Protein AF-A0A453RLZ6-F1 (afdb_monomer_lite)

Radius of gyration: 11.1 Å; chains: 1; bounding box: 36×18×22 Å

InterPro domains:
  IPR001515 Large ribosomal subunit protein eL32 [PF01655] (2-34)
  IPR001515 Large ribosomal subunit protein eL32 [PTHR23413] (2-45)
  IPR036351 Large ribosomal subunit protein eL32 superfamily [SSF52042] (4-43)

pLDDT: mean 81.17, std 13.84, range [43.31, 92.88]

Secondary structure (DSSP, 8-state):
-TTS--B---TT--HHHHHHHHHHHHHTTPPBTTTTTTTGGGT--

Structure (mmCIF, N/CA/C/O backbone):
data_AF-A0A453RLZ6-F1
#
_entry.id   AF-A0A453RLZ6-F1
#
loop_
_atom_site.group_PDB
_atom_site.id
_atom_site.type_symbol
_atom_site.label_atom_id
_atom_site.label_alt_id
_atom_site.label_comp_id
_atom_site.label_asym_id
_atom_site.label_entity_id
_atom_site.label_seq_id
_atom_site.pdbx_PDB_ins_code
_atom_site.Cartn_x
_atom_site.C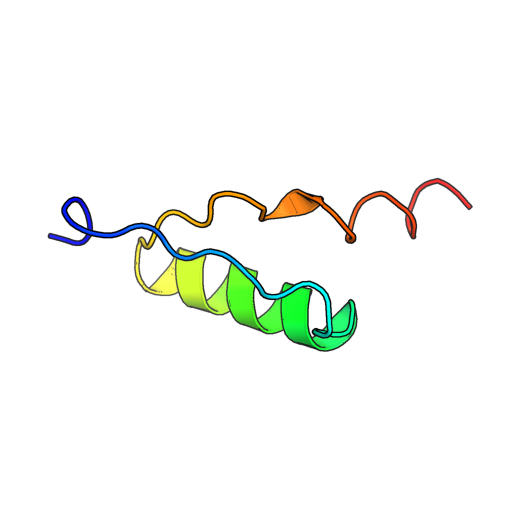artn_y
_atom_site.Cartn_z
_atom_site.occupancy
_atom_site.B_iso_or_equiv
_atom_site.auth_seq_id
_atom_site.auth_comp_id
_atom_site.auth_asym_id
_atom_site.auth_atom_id
_atom_site.pdbx_PDB_model_num
ATOM 1 N N . ALA A 1 1 ? -12.836 1.981 10.308 1.00 56.50 1 ALA A N 1
ATOM 2 C CA . ALA A 1 1 ? -11.827 1.227 11.076 1.00 56.50 1 ALA A CA 1
ATOM 3 C C . ALA A 1 1 ? -11.140 0.255 10.130 1.00 56.50 1 ALA A C 1
ATOM 5 O O . ALA A 1 1 ? -11.743 -0.743 9.758 1.00 56.50 1 ALA A O 1
ATOM 6 N N . ASN A 1 2 ? -9.907 0.542 9.720 1.00 68.88 2 ASN A N 1
ATOM 7 C CA . ASN A 1 2 ? -9.171 -0.279 8.750 1.00 68.88 2 ASN A CA 1
ATOM 8 C C . ASN A 1 2 ? -8.390 -1.404 9.446 1.00 68.88 2 ASN A C 1
ATOM 10 O O . ASN A 1 2 ? -7.227 -1.656 9.167 1.00 68.88 2 ASN A O 1
ATOM 14 N N . ARG A 1 3 ? -9.056 -2.068 10.400 1.00 74.75 3 ARG A N 1
ATOM 15 C CA . ARG A 1 3 ? -8.491 -3.161 11.210 1.00 74.75 3 ARG A CA 1
ATOM 16 C C . ARG A 1 3 ? -8.939 -4.545 10.743 1.00 74.75 3 ARG A C 1
ATOM 18 O O . ARG A 1 3 ? -8.387 -5.538 11.195 1.00 74.75 3 ARG A O 1
ATOM 25 N N . THR A 1 4 ? -9.943 -4.608 9.868 1.00 85.94 4 THR A N 1
ATOM 26 C CA . THR A 1 4 ? -10.497 -5.870 9.357 1.00 85.94 4 THR A CA 1
ATOM 27 C C . THR A 1 4 ? -9.668 -6.441 8.210 1.00 85.94 4 THR A C 1
ATOM 29 O O . THR A 1 4 ? -9.610 -7.655 8.050 1.00 85.94 4 THR A O 1
ATOM 32 N N . TYR A 1 5 ? -9.013 -5.581 7.423 1.00 86.88 5 TYR A N 1
ATOM 33 C CA . TYR A 1 5 ? -8.300 -5.986 6.215 1.00 86.88 5 TYR A CA 1
ATOM 34 C C . TYR A 1 5 ? -6.902 -5.380 6.161 1.00 86.88 5 TYR A C 1
ATOM 36 O O . TYR A 1 5 ? -6.718 -4.193 6.431 1.00 86.88 5 TYR A O 1
ATOM 44 N N . CYS A 1 6 ? -5.942 -6.206 5.753 1.00 89.12 6 CYS A N 1
ATOM 45 C CA . CYS A 1 6 ? -4.584 -5.799 5.420 1.00 89.12 6 CYS A CA 1
ATOM 46 C C . CYS A 1 6 ? -4.386 -5.905 3.904 1.00 89.12 6 CYS A C 1
ATOM 48 O O . CYS A 1 6 ? -4.988 -6.759 3.252 1.00 89.12 6 CYS A O 1
ATOM 50 N N . ALA A 1 7 ? -3.525 -5.059 3.345 1.00 90.81 7 ALA A N 1
ATOM 51 C CA . ALA A 1 7 ? -3.165 -5.100 1.934 1.00 90.81 7 ALA A CA 1
ATOM 52 C C . ALA A 1 7 ? -1.850 -5.867 1.723 1.00 90.81 7 ALA A C 1
ATOM 54 O O . ALA A 1 7 ? -0.904 -5.732 2.499 1.00 90.81 7 ALA A O 1
ATOM 55 N N . GLU A 1 8 ? -1.766 -6.629 0.635 1.00 91.31 8 GLU A N 1
ATOM 56 C CA . GLU A 1 8 ? -0.537 -7.286 0.189 1.00 91.31 8 GLU A CA 1
ATOM 57 C C . GLU A 1 8 ? -0.233 -6.876 -1.255 1.00 91.31 8 GLU A C 1
ATOM 59 O O . GLU A 1 8 ? -1.092 -6.944 -2.134 1.00 91.31 8 GLU A O 1
ATOM 64 N N . ILE A 1 9 ? 0.993 -6.417 -1.515 1.00 90.81 9 ILE A N 1
ATOM 65 C CA . ILE A 1 9 ? 1.399 -5.973 -2.849 1.00 90.81 9 ILE A CA 1
ATOM 66 C C . ILE A 1 9 ? 1.845 -7.171 -3.690 1.00 90.81 9 ILE A C 1
ATOM 68 O O . ILE A 1 9 ? 2.777 -7.883 -3.322 1.00 90.81 9 ILE A O 1
ATOM 72 N N . ALA A 1 10 ? 1.246 -7.355 -4.865 1.00 90.75 10 ALA A N 1
ATOM 73 C CA . ALA A 1 10 ? 1.580 -8.468 -5.745 1.00 90.75 10 ALA A CA 1
ATOM 74 C C . ALA A 1 10 ? 3.060 -8.482 -6.201 1.00 90.75 10 ALA A C 1
ATOM 76 O O . ALA A 1 10 ? 3.750 -7.455 -6.319 1.00 90.75 10 ALA A O 1
ATOM 77 N N . HIS A 1 11 ? 3.562 -9.682 -6.502 1.00 87.94 11 HIS A N 1
ATOM 78 C CA . HIS A 1 11 ? 4.960 -9.919 -6.879 1.00 87.94 11 HIS A CA 1
ATOM 79 C C . HIS A 1 11 ? 5.363 -9.281 -8.223 1.00 87.94 11 HIS A C 1
ATOM 81 O O . HIS A 1 11 ? 6.550 -9.125 -8.486 1.00 87.94 11 HIS A O 1
ATOM 87 N N . ASN A 1 12 ? 4.417 -8.896 -9.076 1.00 89.50 12 ASN A N 1
ATOM 88 C CA . ASN A 1 12 ? 4.663 -8.277 -10.383 1.00 89.50 12 ASN A CA 1
ATOM 89 C C . ASN A 1 12 ? 4.717 -6.737 -10.330 1.00 89.50 12 ASN A C 1
ATOM 91 O O . ASN A 1 12 ? 5.036 -6.092 -11.326 1.00 89.50 12 ASN A O 1
ATOM 95 N N . VAL A 1 13 ? 4.419 -6.125 -9.178 1.00 89.19 13 VAL A N 1
ATOM 96 C CA . VAL A 1 13 ? 4.437 -4.663 -9.031 1.00 89.19 13 VAL A CA 1
ATOM 97 C C . VAL A 1 13 ? 5.877 -4.153 -8.945 1.00 89.19 13 VAL A C 1
ATOM 99 O O . VAL A 1 13 ? 6.675 -4.649 -8.136 1.00 89.19 13 VAL A O 1
ATOM 102 N N . SER A 1 14 ? 6.190 -3.140 -9.758 1.00 87.38 14 SER A N 1
ATOM 103 C CA . SER A 1 14 ? 7.490 -2.463 -9.784 1.00 87.38 14 SER A CA 1
ATOM 104 C C . SER A 1 14 ? 7.771 -1.683 -8.495 1.00 87.38 14 SER A C 1
ATOM 106 O O . SER A 1 14 ? 6.854 -1.288 -7.774 1.00 87.38 14 SER A O 1
ATOM 108 N N . THR A 1 15 ? 9.049 -1.429 -8.203 1.00 85.69 15 THR A N 1
ATOM 109 C CA . THR A 1 15 ? 9.496 -0.689 -7.006 1.00 85.69 15 THR A CA 1
ATOM 110 C C . THR A 1 15 ? 8.889 0.708 -6.916 1.00 85.69 15 THR A C 1
ATOM 112 O O . THR A 1 15 ? 8.412 1.090 -5.852 1.00 85.69 15 THR A O 1
ATOM 115 N N . LYS A 1 16 ? 8.819 1.436 -8.039 1.00 87.50 16 LYS A N 1
ATOM 116 C CA . LYS A 1 16 ? 8.192 2.765 -8.107 1.00 87.50 16 LYS A CA 1
ATOM 117 C C . LYS A 1 16 ? 6.731 2.729 -7.646 1.00 87.50 16 LYS A C 1
ATOM 119 O O . LYS A 1 16 ? 6.373 3.432 -6.715 1.00 87.50 16 LYS A O 1
ATOM 124 N N . LYS A 1 17 ? 5.919 1.831 -8.215 1.00 90.06 17 LYS A N 1
ATOM 125 C CA . LYS A 1 17 ? 4.503 1.689 -7.833 1.00 90.06 17 LYS A CA 1
ATOM 126 C C . LYS A 1 17 ? 4.331 1.178 -6.399 1.00 90.06 17 LYS A C 1
ATOM 128 O O . LYS A 1 17 ? 3.349 1.514 -5.751 1.00 90.06 17 LYS A O 1
ATOM 133 N N . ARG A 1 18 ? 5.275 0.378 -5.886 1.00 90.62 18 ARG A N 1
ATOM 134 C CA . ARG A 1 18 ? 5.276 -0.046 -4.475 1.00 90.62 18 ARG A CA 1
ATOM 135 C C . ARG A 1 18 ? 5.414 1.142 -3.522 1.00 90.62 18 ARG A C 1
ATOM 137 O O . ARG A 1 18 ? 4.709 1.141 -2.520 1.00 90.62 18 ARG A O 1
ATOM 144 N N . LYS A 1 19 ? 6.258 2.138 -3.836 1.00 88.62 19 LYS A N 1
ATOM 145 C CA . LYS A 1 19 ? 6.380 3.376 -3.036 1.00 88.62 19 LYS A CA 1
ATOM 146 C C . LYS A 1 19 ? 5.035 4.096 -2.951 1.00 88.62 19 LYS A C 1
ATOM 148 O O . LYS A 1 19 ? 4.533 4.293 -1.850 1.00 88.62 19 LYS A O 1
ATOM 153 N N . ASP A 1 20 ? 4.415 4.345 -4.103 1.00 91.56 20 ASP A N 1
ATOM 154 C CA . ASP A 1 20 ? 3.131 5.051 -4.193 1.00 91.56 20 ASP A CA 1
ATOM 155 C C . ASP A 1 20 ? 2.013 4.326 -3.415 1.00 91.56 20 ASP A C 1
ATOM 157 O O . ASP A 1 20 ? 1.197 4.950 -2.735 1.00 91.56 20 ASP A O 1
ATOM 161 N N . ILE A 1 21 ? 1.975 2.987 -3.480 1.00 91.50 21 ILE A N 1
ATOM 162 C CA . ILE A 1 21 ? 0.989 2.174 -2.749 1.00 91.50 21 ILE A CA 1
ATOM 163 C C . ILE A 1 21 ? 1.207 2.265 -1.235 1.00 91.50 21 ILE A C 1
ATOM 165 O O . ILE A 1 21 ? 0.233 2.389 -0.494 1.00 91.50 21 ILE A O 1
ATOM 169 N N . VAL A 1 22 ? 2.456 2.201 -0.767 1.00 90.25 22 VAL A N 1
ATOM 170 C CA . VAL A 1 22 ? 2.779 2.290 0.666 1.00 90.25 22 VAL A CA 1
ATOM 171 C C . VAL A 1 22 ? 2.441 3.675 1.218 1.00 90.25 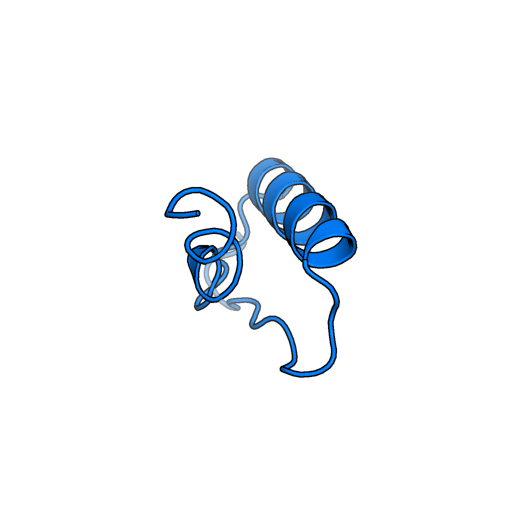22 VAL A C 1
ATOM 173 O O . VAL A 1 22 ? 1.843 3.767 2.288 1.00 90.25 22 VAL A O 1
ATOM 176 N N . GLU A 1 23 ? 2.754 4.740 0.481 1.00 91.50 23 GLU A N 1
ATOM 177 C CA . GLU A 1 23 ? 2.433 6.116 0.877 1.00 91.50 23 GLU A CA 1
ATOM 178 C C . GLU A 1 23 ? 0.918 6.334 0.979 1.00 91.50 23 GLU A C 1
ATOM 180 O O . GLU A 1 23 ? 0.415 6.840 1.984 1.00 91.50 23 GLU A O 1
ATOM 185 N N . ARG A 1 24 ? 0.160 5.857 -0.014 1.00 92.88 24 ARG A N 1
ATOM 186 C CA . ARG A 1 24 ? -1.305 5.926 0.013 1.00 92.88 24 ARG A CA 1
ATOM 187 C C . ARG A 1 24 ? -1.913 5.075 1.129 1.00 92.88 24 ARG A C 1
ATOM 189 O O . ARG A 1 24 ? -2.896 5.484 1.742 1.00 92.88 24 ARG A O 1
ATOM 196 N N . ALA A 1 25 ? -1.351 3.900 1.403 1.00 91.44 25 ALA A N 1
ATOM 197 C CA . ALA A 1 25 ? -1.810 3.055 2.500 1.00 91.44 25 ALA A CA 1
ATOM 198 C C . ALA A 1 25 ? -1.585 3.722 3.865 1.00 91.44 25 ALA A C 1
ATOM 200 O O . ALA A 1 25 ? -2.452 3.615 4.726 1.00 91.44 25 ALA A O 1
ATOM 201 N N . ALA A 1 26 ? -0.48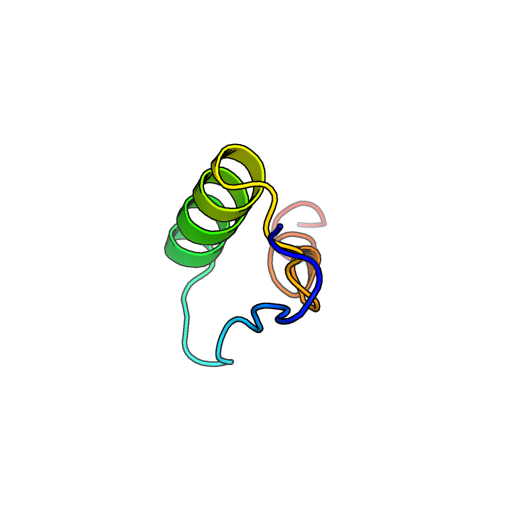8 4.468 4.040 1.00 89.50 26 ALA A N 1
ATOM 202 C CA . ALA A 1 26 ? -0.229 5.236 5.258 1.00 89.50 26 ALA A CA 1
ATOM 203 C C . ALA A 1 26 ? -1.254 6.364 5.465 1.00 89.50 26 ALA A C 1
ATOM 205 O O . ALA A 1 26 ? -1.754 6.536 6.572 1.00 89.50 26 ALA A O 1
ATOM 206 N N . GLN A 1 27 ? -1.625 7.083 4.400 1.00 92.12 27 GLN A N 1
ATOM 207 C CA . GLN A 1 27 ? -2.665 8.124 4.459 1.00 92.12 27 GLN A CA 1
ATOM 208 C C . GLN A 1 27 ? -4.040 7.562 4.843 1.00 92.12 27 GLN A C 1
ATOM 210 O O . GLN A 1 27 ? -4.824 8.228 5.513 1.00 92.12 27 GLN A O 1
ATOM 215 N N . LEU A 1 28 ? -4.338 6.339 4.399 1.00 90.88 28 LEU A N 1
ATOM 216 C CA . LEU A 1 28 ? -5.600 5.654 4.671 1.00 90.88 28 LEU A CA 1
ATOM 217 C C . LEU A 1 28 ? -5.565 4.816 5.956 1.00 90.88 28 LEU A C 1
ATOM 219 O O . LEU A 1 28 ? -6.559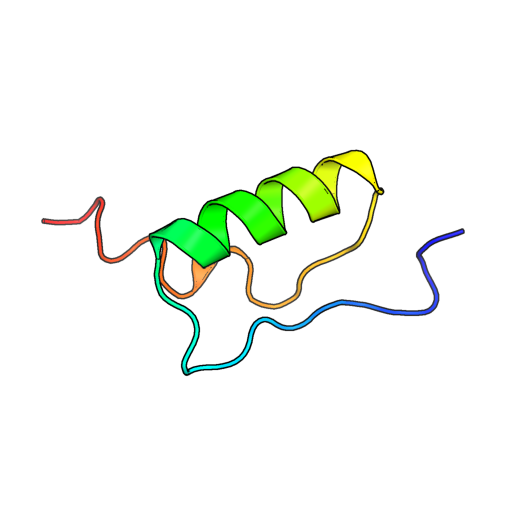 4.163 6.257 1.00 90.88 28 LEU A O 1
ATOM 223 N N . ASP A 1 29 ? -4.457 4.806 6.700 1.00 88.88 29 ASP A N 1
ATOM 224 C CA . ASP A 1 29 ? -4.263 3.967 7.890 1.00 88.88 29 ASP A CA 1
ATOM 225 C C . ASP A 1 29 ? -4.529 2.467 7.617 1.00 88.88 29 ASP A C 1
ATOM 227 O O . ASP A 1 29 ? -5.200 1.765 8.374 1.00 88.88 29 ASP A O 1
ATOM 231 N N . ILE A 1 30 ? -4.055 1.975 6.464 1.00 90.06 30 ILE A N 1
ATOM 232 C CA . ILE A 1 30 ? -4.159 0.571 6.042 1.00 90.06 30 ILE A CA 1
ATOM 233 C C . ILE A 1 30 ? -2.822 -0.127 6.286 1.00 90.06 30 ILE A C 1
ATOM 235 O O . ILE A 1 30 ? -1.768 0.309 5.818 1.00 90.06 30 ILE A O 1
ATOM 239 N N . VAL A 1 31 ? -2.867 -1.278 6.956 1.00 89.38 31 VAL A N 1
ATOM 240 C CA . VAL A 1 31 ? -1.678 -2.102 7.191 1.00 89.38 31 VAL A CA 1
ATOM 241 C C . VAL A 1 31 ? -1.311 -2.870 5.919 1.00 89.38 31 VAL A C 1
ATOM 243 O O . VAL A 1 31 ? -2.094 -3.680 5.423 1.00 89.38 31 VAL A O 1
ATOM 246 N N . VAL A 1 32 ? -0.097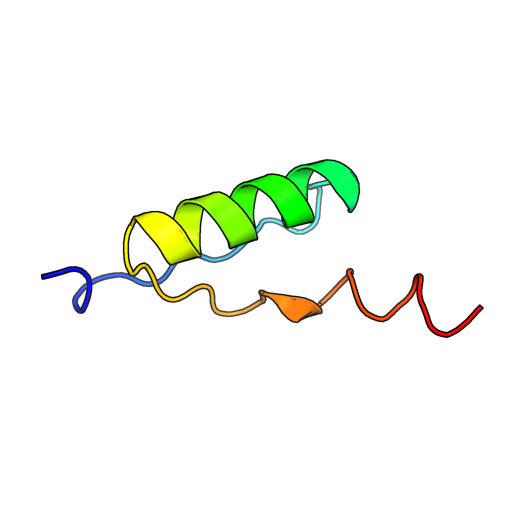 -2.646 5.409 1.00 90.44 32 VAL A N 1
ATOM 247 C CA . VAL A 1 32 ? 0.479 -3.411 4.290 1.00 90.44 32 VAL A CA 1
ATOM 248 C C . VAL A 1 32 ? 1.456 -4.457 4.828 1.00 90.44 32 VAL A C 1
ATOM 250 O O . VAL A 1 32 ? 2.445 -4.104 5.475 1.00 90.44 32 VAL A O 1
ATOM 253 N N . THR A 1 33 ? 1.217 -5.738 4.541 1.00 90.06 33 THR A N 1
ATOM 254 C CA . THR A 1 33 ? 2.005 -6.864 5.083 1.00 90.06 33 THR A CA 1
ATOM 255 C C . THR A 1 33 ? 3.433 -6.898 4.538 1.00 90.06 33 THR A C 1
ATOM 257 O O . THR A 1 33 ? 4.379 -7.155 5.279 1.00 90.06 33 THR A O 1
ATOM 260 N N . ASN A 1 34 ? 3.620 -6.569 3.258 1.00 87.25 34 ASN A N 1
ATOM 261 C CA . ASN A 1 34 ? 4.901 -6.660 2.555 1.00 87.25 34 ASN A CA 1
ATOM 262 C C . ASN A 1 34 ? 5.508 -5.293 2.179 1.00 87.25 34 ASN A C 1
ATOM 264 O O . ASN A 1 34 ? 6.203 -5.170 1.166 1.00 87.25 34 ASN A O 1
ATOM 268 N N . LYS A 1 35 ? 5.300 -4.273 3.026 1.00 78.12 35 LYS A N 1
ATOM 269 C CA . LYS A 1 35 ? 5.709 -2.875 2.781 1.00 78.12 35 LYS A CA 1
ATOM 270 C C . LYS A 1 35 ? 7.186 -2.663 2.412 1.00 78.12 35 LYS A C 1
ATOM 272 O O . LYS A 1 35 ? 7.482 -1.699 1.725 1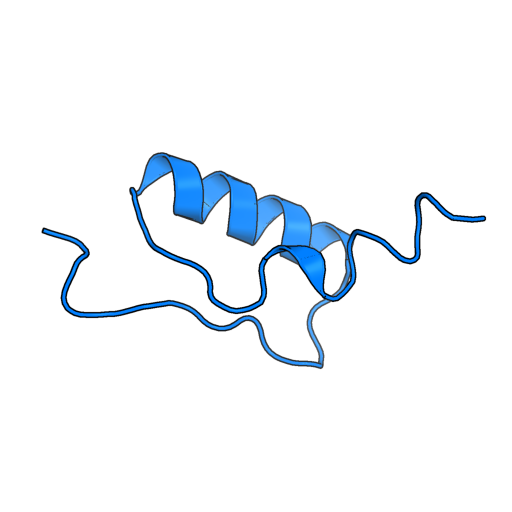.00 78.12 35 LYS A O 1
ATOM 277 N N . LEU A 1 36 ? 8.111 -3.541 2.819 1.00 71.94 36 LEU A N 1
ATOM 278 C CA . LEU A 1 36 ? 9.564 -3.368 2.615 1.00 71.94 36 LEU A CA 1
ATOM 279 C C . LEU A 1 36 ? 10.195 -4.347 1.606 1.00 71.94 36 LEU A C 1
ATOM 281 O O . LEU A 1 36 ? 11.374 -4.217 1.290 1.00 71.94 36 LEU A O 1
ATOM 285 N N . ALA A 1 37 ? 9.433 -5.300 1.060 1.00 71.19 37 ALA A N 1
ATOM 286 C CA . ALA A 1 37 ? 9.980 -6.484 0.381 1.00 71.19 37 ALA A CA 1
ATOM 287 C C . ALA A 1 37 ? 10.805 -6.215 -0.898 1.00 71.19 37 ALA A C 1
ATOM 289 O O . ALA A 1 37 ? 11.524 -7.094 -1.353 1.00 71.19 37 ALA A O 1
ATOM 290 N N . ARG A 1 38 ? 10.689 -5.030 -1.510 1.00 66.00 38 ARG A N 1
ATOM 291 C CA . ARG A 1 38 ? 11.498 -4.618 -2.679 1.00 66.00 38 ARG A CA 1
ATOM 292 C C . ARG A 1 38 ? 12.083 -3.212 -2.582 1.00 66.00 38 ARG A C 1
ATOM 294 O O . ARG A 1 38 ? 12.737 -2.766 -3.514 1.00 66.00 38 ARG A O 1
ATOM 301 N N . LEU A 1 39 ? 11.800 -2.505 -1.493 1.00 64.94 39 LEU A N 1
ATOM 302 C CA . LEU A 1 39 ? 12.353 -1.171 -1.274 1.00 64.94 39 LEU A CA 1
ATOM 303 C C . LEU A 1 39 ? 13.783 -1.249 -0.749 1.00 64.94 39 LEU A C 1
ATOM 305 O O . LEU A 1 39 ? 14.613 -0.439 -1.130 1.00 64.94 39 LEU A O 1
ATOM 309 N N . ARG A 1 40 ? 14.070 -2.292 0.033 1.00 60.12 40 ARG A N 1
ATOM 310 C CA . ARG A 1 40 ? 15.366 -2.520 0.669 1.00 60.12 40 ARG A CA 1
ATOM 311 C C . ARG A 1 40 ? 16.481 -2.908 -0.309 1.00 60.12 40 ARG A C 1
ATOM 313 O O . ARG A 1 40 ? 17.616 -2.515 -0.124 1.00 60.12 40 ARG A O 1
ATOM 320 N N . SER A 1 41 ? 16.150 -3.621 -1.387 1.00 57.69 41 SER A N 1
ATOM 321 C CA . SER A 1 41 ? 17.130 -4.073 -2.390 1.00 57.69 41 SER A CA 1
ATOM 322 C C . SER A 1 41 ? 17.681 -2.961 -3.291 1.00 57.69 41 SER A C 1
ATOM 324 O O . SER A 1 41 ? 18.464 -3.266 -4.176 1.00 57.69 41 SER A O 1
ATOM 326 N N . GLN A 1 42 ? 17.229 -1.713 -3.127 1.00 55.50 42 GLN A N 1
ATOM 327 C CA . GLN A 1 42 ? 17.699 -0.563 -3.906 1.00 55.50 42 GLN A CA 1
ATOM 328 C C . GLN A 1 42 ? 18.477 0.457 -3.050 1.00 55.50 42 GLN A C 1
ATOM 330 O O . GLN A 1 42 ? 18.944 1.446 -3.595 1.00 55.50 42 GLN A O 1
ATOM 335 N N . GLU A 1 43 ? 18.577 0.247 -1.729 1.00 53.12 43 GLU A N 1
ATOM 336 C CA . GLU A 1 43 ? 19.427 1.051 -0.827 1.00 53.12 43 GLU A CA 1
ATOM 337 C C . GLU A 1 43 ? 20.729 0.322 -0.435 1.00 53.12 43 GLU A C 1
ATOM 339 O O . GLU A 1 43 ? 21.654 0.961 0.050 1.00 53.12 43 GLU A O 1
ATOM 344 N N . ASP A 1 44 ? 20.808 -0.995 -0.659 1.00 50.97 44 ASP A N 1
ATOM 345 C CA . ASP A 1 44 ? 21.990 -1.839 -0.400 1.00 50.97 44 ASP A CA 1
ATOM 346 C C . ASP A 1 44 ? 22.879 -2.052 -1.660 1.00 50.97 44 ASP A C 1
ATOM 348 O O . ASP A 1 44 ? 23.698 -2.970 -1.687 1.00 50.97 44 ASP A O 1
ATOM 352 N N . GLU A 1 45 ? 22.735 -1.215 -2.699 1.00 43.31 45 GLU A N 1
ATOM 353 C CA . GLU A 1 45 ? 23.658 -1.116 -3.854 1.00 43.31 45 GLU A CA 1
ATOM 354 C C . GLU A 1 45 ? 24.051 0.343 -4.126 1.00 43.31 45 GLU A C 1
ATOM 356 O O . GLU A 1 45 ? 23.147 1.214 -4.092 1.00 43.31 45 GLU A O 1
#

Organism: Aegilops tauschii subsp. strangulata (NCBI:txid200361)

Foldseek 3Di:
DQPPDAAEDDPPDDPVVLVVVLVVCVVVVHHYPCSCVPVVVVVVD

Sequence (45 aa):
ANRTYCAEIAHNVSTKKRKDIVERAAQLDIVVTNKLARLRSQEDE